Protein AF-A0A8K0K2R5-F1 (afdb_monomer_lite)

Radius of gyration: 15.18 Å; chains: 1; bounding box: 47×26×38 Å

Structure (mmCIF, N/CA/C/O backbone):
data_AF-A0A8K0K2R5-F1
#
_entry.id   AF-A0A8K0K2R5-F1
#
loop_
_atom_site.group_PDB
_atom_site.id
_atom_site.type_symbol
_atom_site.label_atom_id
_atom_site.label_alt_id
_atom_site.label_comp_id
_atom_site.label_asym_id
_atom_site.label_entity_id
_atom_site.label_seq_id
_atom_site.pdbx_PDB_ins_code
_atom_site.Cartn_x
_atom_site.Cartn_y
_atom_site.Cartn_z
_atom_site.occupancy
_atom_site.B_iso_or_equiv
_atom_site.auth_seq_id
_atom_site.auth_comp_id
_atom_site.auth_asym_id
_atom_site.auth_atom_id
_atom_site.pdbx_PDB_model_num
ATOM 1 N N . MET A 1 1 ? -31.162 -6.782 -0.772 1.00 33.59 1 MET A N 1
ATOM 2 C CA . MET A 1 1 ? -30.769 -5.410 -1.160 1.00 33.59 1 MET A CA 1
ATOM 3 C C . MET A 1 1 ? -29.29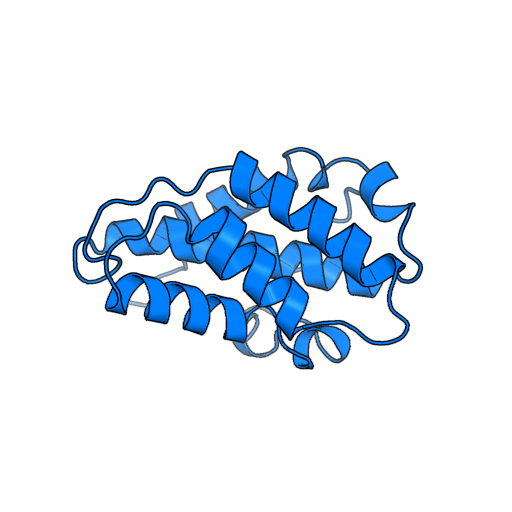3 -5.454 -1.525 1.00 33.59 1 MET A C 1
ATOM 5 O O . MET A 1 1 ? -28.472 -5.624 -0.635 1.00 33.59 1 MET A O 1
ATOM 9 N N . VAL A 1 2 ? -28.966 -5.447 -2.819 1.00 37.47 2 VAL A N 1
ATOM 10 C CA . VAL A 1 2 ? -27.571 -5.473 -3.289 1.00 37.47 2 VAL A CA 1
ATOM 11 C C . VAL A 1 2 ? -26.945 -4.137 -2.896 1.00 37.47 2 VAL A C 1
ATOM 13 O O . VAL A 1 2 ? -27.374 -3.092 -3.384 1.00 37.47 2 VAL A O 1
ATOM 16 N N . LYS A 1 3 ? -26.005 -4.145 -1.946 1.00 38.09 3 LYS A N 1
ATOM 17 C CA . LYS A 1 3 ? -25.243 -2.944 -1.595 1.00 38.09 3 LYS A CA 1
ATOM 18 C C . LYS A 1 3 ? -24.351 -2.631 -2.791 1.00 38.09 3 LYS A C 1
ATOM 20 O O . LYS A 1 3 ? -23.392 -3.350 -3.041 1.00 38.09 3 LYS A O 1
ATOM 25 N N . GLN A 1 4 ? -24.694 -1.586 -3.541 1.00 38.41 4 GLN A N 1
ATOM 26 C CA . GLN A 1 4 ? -23.756 -0.985 -4.483 1.00 38.41 4 GLN A CA 1
ATOM 27 C C . GLN A 1 4 ? -22.446 -0.670 -3.737 1.00 38.41 4 GLN A C 1
ATOM 29 O O . GLN A 1 4 ? -22.517 -0.334 -2.545 1.00 38.41 4 GLN A O 1
ATOM 34 N N . PRO A 1 5 ? -21.267 -0.776 -4.383 1.00 44.91 5 PRO A N 1
ATOM 35 C CA . PRO A 1 5 ? -20.028 -0.324 -3.762 1.00 44.91 5 PRO A CA 1
ATOM 36 C C . PRO A 1 5 ? -20.242 1.107 -3.269 1.00 44.91 5 PRO A C 1
ATOM 38 O O . PRO A 1 5 ? -20.890 1.912 -3.947 1.00 44.91 5 PRO A O 1
ATOM 41 N N . SER A 1 6 ? -19.789 1.403 -2.050 1.00 55.53 6 SER A N 1
ATOM 42 C CA . SER A 1 6 ? -20.070 2.697 -1.440 1.00 55.53 6 SER A CA 1
ATOM 43 C C . SER A 1 6 ? -19.593 3.812 -2.378 1.00 55.53 6 SER A C 1
ATOM 45 O O . SER A 1 6 ? -18.519 3.734 -2.980 1.00 55.53 6 SER A O 1
ATOM 47 N N . SER A 1 7 ? -20.366 4.892 -2.485 1.00 66.31 7 SER A N 1
ATOM 48 C CA . SER A 1 7 ? -19.988 6.092 -3.250 1.00 66.31 7 SER A CA 1
ATOM 49 C C . SER A 1 7 ? -18.608 6.652 -2.867 1.00 66.31 7 SER A C 1
ATOM 51 O O . SER A 1 7 ? -18.022 7.440 -3.604 1.00 66.31 7 SER A O 1
ATOM 53 N N . THR A 1 8 ? -18.081 6.250 -1.708 1.00 79.62 8 THR A N 1
ATOM 54 C CA . THR A 1 8 ? -16.820 6.729 -1.151 1.00 79.62 8 THR A CA 1
ATOM 55 C C . THR A 1 8 ? -15.604 5.987 -1.677 1.00 79.62 8 THR A C 1
ATOM 57 O O . THR A 1 8 ? -14.619 6.650 -1.965 1.00 79.62 8 THR A O 1
ATOM 60 N N . LEU A 1 9 ? -15.665 4.666 -1.870 1.00 82.88 9 LEU A N 1
ATOM 61 C CA . LEU A 1 9 ? -14.525 3.900 -2.391 1.00 82.88 9 LEU A CA 1
ATOM 62 C C . LEU A 1 9 ? -14.129 4.402 -3.785 1.00 82.88 9 LEU A C 1
ATOM 64 O O . LEU A 1 9 ? -12.977 4.742 -4.039 1.00 82.88 9 LEU A O 1
ATOM 68 N N . LYS A 1 10 ? -15.135 4.565 -4.654 1.00 80.75 10 LYS A N 1
ATOM 69 C CA . LYS A 1 10 ? -14.968 5.172 -5.978 1.00 80.75 10 LYS A CA 1
ATOM 70 C C . LYS A 1 10 ? -14.433 6.603 -5.885 1.00 80.75 10 LYS A C 1
ATOM 72 O O . LYS A 1 10 ? -13.596 6.988 -6.691 1.00 80.75 10 LYS A O 1
ATOM 77 N N . ARG A 1 11 ? -14.911 7.393 -4.919 1.00 84.62 11 ARG A N 1
ATOM 78 C CA . ARG A 1 11 ? -14.438 8.767 -4.708 1.00 84.62 11 ARG A CA 1
ATOM 79 C C . ARG A 1 11 ? -12.962 8.801 -4.310 1.00 84.62 11 ARG A C 1
ATOM 81 O O . ARG A 1 11 ? -12.243 9.598 -4.891 1.00 84.62 11 ARG A O 1
ATOM 88 N N . ILE A 1 12 ? -12.526 7.957 -3.373 1.00 86.50 12 ILE A N 1
ATOM 89 C CA . ILE A 1 12 ? -11.124 7.894 -2.930 1.00 86.50 12 ILE A CA 1
ATOM 90 C C . ILE A 1 12 ? -10.232 7.486 -4.099 1.00 86.50 12 ILE A C 1
ATOM 92 O O . ILE A 1 12 ? -9.294 8.202 -4.410 1.00 86.50 12 ILE A O 1
ATOM 96 N N . LEU A 1 13 ? -10.598 6.424 -4.824 1.00 87.38 13 LEU A N 1
ATOM 97 C CA . LEU A 1 13 ? -9.876 6.004 -6.027 1.00 87.38 13 LEU A CA 1
ATOM 98 C C . LEU A 1 13 ? -9.719 7.149 -7.033 1.00 87.38 13 LEU A C 1
ATOM 100 O O . LEU A 1 13 ? -8.614 7.437 -7.480 1.00 87.38 13 LEU A O 1
ATOM 104 N N . LEU A 1 14 ? -10.816 7.834 -7.372 1.00 85.00 14 LEU A N 1
ATOM 105 C CA . LEU A 1 14 ? -10.770 8.972 -8.292 1.00 85.00 14 LEU A CA 1
ATOM 106 C C . LEU A 1 14 ? -9.911 10.121 -7.753 1.00 85.00 14 LEU A C 1
ATOM 108 O O . LEU A 1 14 ? -9.261 10.798 -8.542 1.00 85.00 14 LEU A O 1
ATOM 112 N N . GLN A 1 15 ? -9.909 10.363 -6.442 1.00 87.50 15 GLN A N 1
ATOM 113 C CA . GLN A 1 15 ? -9.044 11.372 -5.830 1.00 87.50 15 GLN A CA 1
ATOM 114 C C . GLN A 1 15 ? -7.571 10.989 -5.976 1.00 87.50 15 GLN A C 1
ATOM 116 O O . GLN A 1 15 ? -6.803 11.813 -6.468 1.00 87.50 15 GLN A O 1
ATOM 121 N N . SER A 1 16 ? -7.210 9.741 -5.669 1.00 88.38 16 SER A N 1
ATOM 122 C CA . SER A 1 16 ? -5.846 9.238 -5.834 1.00 88.38 16 SER A CA 1
ATOM 123 C C . SER A 1 16 ? -5.38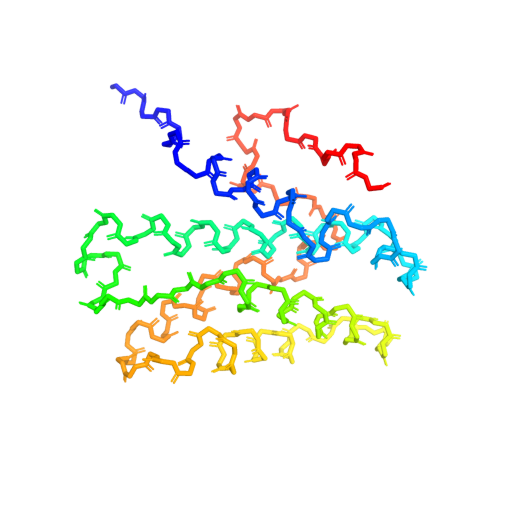1 9.363 -7.290 1.00 88.38 16 SER A C 1
ATOM 125 O O . SER A 1 16 ? -4.337 9.958 -7.536 1.00 88.38 16 SER A O 1
ATOM 127 N N . PHE A 1 17 ? -6.186 8.945 -8.277 1.00 84.31 17 PHE A N 1
ATOM 128 C CA . PHE A 1 17 ? -5.818 9.058 -9.702 1.00 84.31 17 PHE A CA 1
ATOM 129 C C . PHE A 1 17 ? -5.634 10.496 -10.204 1.00 84.31 17 PHE A C 1
ATOM 131 O O . PHE A 1 17 ? -4.890 10.712 -11.155 1.00 84.31 17 PHE A O 1
ATOM 138 N N . ASN A 1 18 ? -6.293 11.475 -9.582 1.00 84.81 18 ASN A N 1
ATOM 139 C CA . ASN A 1 18 ? -6.138 12.891 -9.929 1.00 84.81 18 ASN A CA 1
ATOM 140 C C . ASN A 1 18 ? -5.064 13.603 -9.087 1.00 84.81 18 ASN A C 1
ATOM 142 O O . ASN A 1 18 ? -4.888 14.814 -9.220 1.00 84.81 18 ASN A O 1
ATOM 146 N N . SER A 1 19 ? -4.362 12.880 -8.213 1.00 86.06 19 SER A N 1
ATOM 147 C CA . SER A 1 19 ? -3.255 13.404 -7.413 1.00 86.06 19 SER A CA 1
ATOM 148 C C . SER A 1 19 ? -1.905 13.066 -8.061 1.00 86.06 19 SER A C 1
ATOM 150 O O . SER A 1 19 ? -1.758 12.041 -8.730 1.00 86.06 19 SER A O 1
ATOM 152 N N . GLY A 1 20 ? -0.901 13.933 -7.905 1.00 79.69 20 GLY A N 1
ATOM 153 C CA . GLY A 1 20 ? 0.476 13.582 -8.284 1.00 79.69 20 GLY A CA 1
ATOM 154 C C . GLY A 1 20 ? 1.012 12.493 -7.344 1.00 79.69 20 GLY A C 1
ATOM 155 O O . GLY A 1 20 ? 0.594 12.478 -6.200 1.00 79.69 20 GLY A O 1
ATOM 156 N N . PRO A 1 21 ? 1.908 11.578 -7.753 1.00 83.94 21 PRO A N 1
ATOM 157 C CA . PRO A 1 21 ? 2.546 11.477 -9.064 1.00 83.94 21 PRO A CA 1
ATOM 158 C C . PRO A 1 21 ? 1.679 10.766 -10.120 1.00 83.94 21 PRO A C 1
ATOM 160 O O . PRO A 1 21 ? 2.049 10.726 -11.286 1.00 83.94 21 PRO A O 1
ATOM 163 N N . ILE A 1 22 ? 0.525 10.210 -9.737 1.00 85.25 22 ILE A N 1
ATOM 164 C CA . ILE A 1 22 ? -0.305 9.339 -10.589 1.00 85.25 22 ILE A CA 1
ATOM 165 C C . ILE A 1 22 ? -0.869 10.093 -11.798 1.00 85.25 22 ILE A C 1
ATOM 167 O O . ILE A 1 22 ? -0.972 9.516 -12.878 1.00 85.25 22 ILE A O 1
ATOM 171 N N . ALA A 1 23 ? -1.212 11.370 -11.618 1.00 84.44 23 ALA A N 1
ATOM 172 C CA . ALA A 1 23 ? -1.716 12.243 -12.677 1.00 84.44 23 ALA A CA 1
ATOM 173 C C . ALA A 1 23 ? -0.622 12.750 -13.642 1.00 84.44 23 ALA A C 1
ATOM 175 O O . ALA A 1 23 ? -0.937 13.388 -14.644 1.00 84.44 23 ALA A O 1
ATOM 176 N N . GLU A 1 24 ? 0.659 12.518 -13.344 1.00 86.06 24 GLU A N 1
ATOM 177 C CA . GLU A 1 24 ? 1.776 13.035 -14.134 1.00 86.06 24 GLU A CA 1
ATOM 178 C C . GLU A 1 24 ? 2.259 11.984 -15.140 1.00 86.06 24 GLU A C 1
ATOM 180 O O . GLU A 1 24 ? 2.791 10.941 -14.762 1.00 86.06 24 GLU A O 1
ATOM 185 N N . THR A 1 25 ? 2.170 12.272 -16.444 1.00 82.06 25 THR A N 1
ATOM 186 C CA . THR A 1 25 ? 2.654 11.361 -17.502 1.00 82.06 25 THR A CA 1
ATOM 187 C C . THR A 1 25 ? 4.121 10.967 -17.315 1.00 82.06 25 THR A C 1
ATOM 189 O O . THR A 1 25 ? 4.523 9.849 -17.645 1.00 82.06 25 THR A O 1
ATOM 192 N N . SER A 1 26 ? 4.931 11.891 -16.784 1.00 85.81 26 SER A N 1
ATOM 193 C CA . SER A 1 26 ? 6.357 11.695 -16.511 1.00 85.81 26 SER A CA 1
ATOM 194 C C . SER A 1 26 ? 6.626 10.571 -15.519 1.00 85.81 26 SER A C 1
ATOM 196 O O . SER A 1 26 ? 7.659 9.919 -15.640 1.00 85.81 26 SER A O 1
ATOM 198 N N . PHE A 1 27 ? 5.699 10.300 -14.597 1.00 85.56 27 PHE A N 1
ATOM 199 C CA . PHE A 1 27 ? 5.828 9.198 -13.646 1.00 85.56 27 PHE A CA 1
ATOM 200 C C . PHE A 1 27 ? 5.858 7.834 -14.347 1.00 85.56 27 PHE A C 1
ATOM 202 O O . PHE A 1 27 ? 6.612 6.955 -13.960 1.00 85.56 27 PHE A O 1
ATOM 209 N N . TYR A 1 28 ? 5.105 7.667 -15.437 1.00 85.06 28 TYR A N 1
ATOM 210 C CA . TYR A 1 28 ? 5.089 6.416 -16.205 1.00 85.06 28 TYR A CA 1
ATOM 211 C C . TYR A 1 28 ? 6.179 6.350 -17.279 1.00 85.06 28 TYR A C 1
ATOM 213 O O . TYR A 1 28 ? 6.299 5.347 -17.983 1.00 85.06 28 TYR A O 1
ATOM 221 N N . A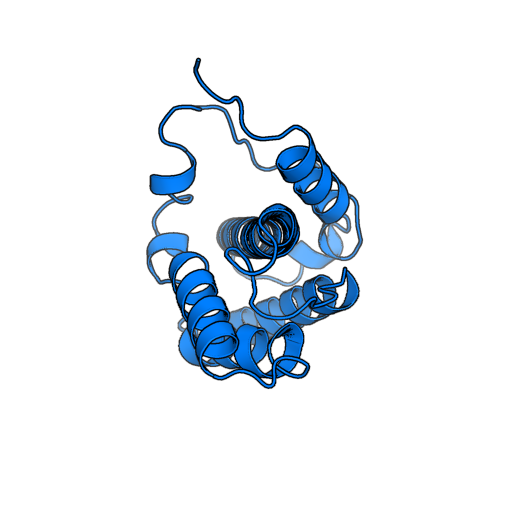LA A 1 29 ? 6.935 7.430 -17.484 1.00 81.88 29 ALA A N 1
ATOM 222 C CA . ALA A 1 29 ? 7.952 7.490 -18.527 1.00 81.88 29 ALA A CA 1
ATOM 223 C C . ALA A 1 29 ? 9.252 6.773 -18.129 1.00 81.88 29 ALA A C 1
ATOM 225 O O . ALA A 1 29 ? 9.974 6.326 -19.019 1.00 81.88 29 ALA A O 1
ATOM 226 N N . SER A 1 30 ? 9.537 6.664 -16.826 1.00 71.81 30 SER A N 1
ATOM 227 C CA . SER A 1 30 ? 10.737 6.030 -16.262 1.00 71.81 30 SER A CA 1
ATOM 228 C C . SER A 1 30 ? 10.732 4.506 -16.367 1.00 71.81 30 SER A C 1
ATOM 230 O O . SER A 1 30 ? 11.804 3.903 -16.410 1.00 71.81 30 SER A O 1
ATOM 232 N N . ASN A 1 31 ? 9.552 3.884 -16.415 1.00 75.88 31 ASN A N 1
ATOM 233 C CA . ASN A 1 31 ? 9.429 2.439 -16.277 1.00 75.88 31 ASN A CA 1
ATOM 234 C C . ASN A 1 31 ? 9.565 1.687 -17.607 1.00 75.88 31 ASN A C 1
ATOM 236 O O . ASN A 1 31 ? 9.032 2.097 -18.644 1.00 75.88 31 ASN A O 1
ATOM 240 N N . ARG A 1 32 ? 10.271 0.552 -17.553 1.00 72.56 32 ARG A N 1
ATOM 241 C CA . ARG A 1 32 ? 10.518 -0.334 -18.702 1.00 72.56 32 ARG A CA 1
ATOM 242 C C . ARG A 1 32 ? 9.229 -0.931 -19.263 1.00 72.56 32 ARG A C 1
ATOM 244 O O . ARG A 1 32 ? 9.129 -1.090 -20.478 1.00 72.56 32 ARG A O 1
ATOM 251 N N . ASP A 1 33 ? 8.258 -1.220 -18.399 1.00 83.25 33 ASP A N 1
ATOM 252 C CA . ASP A 1 33 ? 6.949 -1.744 -18.776 1.00 83.25 33 ASP A CA 1
ATOM 253 C C . ASP A 1 33 ? 5.832 -0.887 -18.163 1.00 83.25 33 ASP A C 1
ATOM 255 O O . ASP A 1 33 ? 5.448 -1.003 -16.996 1.00 83.25 33 ASP A O 1
ATOM 259 N N . LYS A 1 34 ? 5.290 0.003 -18.998 1.00 82.56 34 LYS A N 1
ATOM 260 C CA . LYS A 1 34 ? 4.246 0.953 -18.602 1.00 82.56 34 LYS A CA 1
ATOM 261 C C . LYS A 1 34 ? 2.938 0.267 -18.235 1.00 82.56 34 LYS A C 1
ATOM 263 O O . LYS A 1 34 ? 2.189 0.799 -17.417 1.00 82.56 34 LYS A O 1
ATOM 268 N N . ASP A 1 35 ? 2.635 -0.870 -18.851 1.00 82.38 35 ASP A N 1
ATOM 269 C CA . ASP A 1 35 ? 1.379 -1.566 -18.603 1.00 82.38 35 ASP A CA 1
ATOM 270 C C . ASP A 1 35 ? 1.451 -2.326 -17.287 1.00 82.38 35 ASP A C 1
ATOM 272 O O . ASP A 1 35 ? 0.506 -2.250 -16.502 1.00 82.38 35 ASP A O 1
ATOM 276 N N . ILE A 1 36 ? 2.592 -2.950 -16.987 1.00 84.75 36 ILE A N 1
ATOM 277 C CA . ILE A 1 36 ? 2.860 -3.526 -15.668 1.00 84.75 36 ILE A CA 1
ATOM 278 C C . ILE A 1 36 ? 2.813 -2.434 -14.592 1.00 84.75 36 ILE A C 1
ATOM 280 O O . ILE A 1 36 ? 2.062 -2.580 -13.624 1.00 84.75 36 ILE A O 1
ATOM 284 N N . LEU A 1 37 ? 3.510 -1.304 -14.775 1.00 88.94 37 LEU A N 1
ATOM 285 C CA . LEU A 1 37 ? 3.479 -0.205 -13.800 1.00 88.94 37 LEU A CA 1
ATOM 286 C C . LEU A 1 37 ? 2.049 0.288 -13.538 1.00 88.94 37 LEU A C 1
ATOM 288 O O . LEU A 1 37 ? 1.664 0.467 -12.385 1.00 88.94 37 LEU A O 1
ATOM 292 N N . ARG A 1 38 ? 1.219 0.457 -14.575 1.00 88.12 38 ARG A N 1
ATOM 293 C CA . ARG A 1 38 ? -0.190 0.858 -14.404 1.00 88.12 38 ARG A CA 1
ATOM 294 C C . ARG A 1 38 ? -0.990 -0.126 -13.552 1.00 88.12 38 ARG A C 1
ATOM 296 O O . ARG A 1 38 ? -1.842 0.314 -12.779 1.00 88.12 38 ARG A O 1
ATOM 303 N N . ARG A 1 39 ? -0.723 -1.433 -13.658 1.00 89.38 39 ARG A N 1
ATOM 304 C CA . ARG A 1 39 ? -1.360 -2.445 -12.796 1.00 89.38 39 ARG A CA 1
ATOM 305 C C . ARG A 1 39 ? -0.953 -2.252 -11.342 1.00 89.38 39 ARG A C 1
ATOM 307 O O . ARG A 1 39 ? -1.830 -2.199 -10.484 1.00 89.38 39 ARG A O 1
ATOM 314 N N . TYR A 1 40 ? 0.341 -2.071 -11.080 1.00 92.75 40 TYR A N 1
ATOM 315 C CA . TYR A 1 40 ? 0.860 -1.783 -9.740 1.00 92.75 40 TYR A CA 1
ATOM 316 C C . TYR A 1 40 ? 0.270 -0.502 -9.145 1.00 92.75 40 TYR A C 1
ATOM 318 O O . TYR A 1 40 ? -0.212 -0.514 -8.013 1.00 92.75 40 TYR A O 1
ATOM 326 N N . VAL A 1 41 ? 0.231 0.581 -9.925 1.00 92.81 41 VAL A N 1
ATOM 327 C CA . VAL A 1 41 ? -0.372 1.858 -9.521 1.00 92.81 41 VAL A CA 1
ATOM 328 C C . VAL A 1 41 ? -1.840 1.674 -9.153 1.00 92.81 41 VAL A C 1
ATOM 330 O O . VAL A 1 41 ? -2.260 2.111 -8.081 1.00 92.81 41 VAL A O 1
ATOM 333 N N . PHE A 1 42 ? -2.619 0.998 -10.004 1.00 91.56 42 PHE A N 1
ATOM 334 C CA . PHE A 1 42 ? -4.025 0.724 -9.717 1.00 91.56 42 PHE A CA 1
ATOM 335 C C . PHE A 1 42 ? -4.191 -0.109 -8.446 1.00 91.56 42 PHE A C 1
ATOM 337 O O . PHE A 1 42 ? -5.000 0.248 -7.590 1.00 91.56 42 PHE A O 1
ATOM 344 N N . SER A 1 43 ? -3.417 -1.188 -8.309 1.00 93.19 43 SER A N 1
ATOM 345 C CA . SER A 1 43 ? -3.501 -2.079 -7.154 1.00 93.19 43 SER A CA 1
ATOM 346 C C . SER A 1 43 ? -3.209 -1.340 -5.848 1.00 93.19 43 SER A C 1
ATOM 348 O O . SER A 1 43 ? -3.991 -1.423 -4.901 1.00 93.19 43 SER A O 1
ATOM 350 N N . LEU A 1 44 ? -2.159 -0.515 -5.820 1.00 95.19 44 LEU A N 1
ATOM 351 C CA . LEU A 1 44 ? -1.796 0.249 -4.631 1.00 95.19 44 LEU A CA 1
ATOM 352 C C . LEU A 1 44 ? -2.801 1.368 -4.309 1.00 95.19 44 LEU A C 1
ATOM 354 O O . LEU A 1 44 ? -3.161 1.552 -3.145 1.00 95.19 44 LEU A O 1
ATOM 358 N N . CYS A 1 45 ? -3.323 2.071 -5.321 1.00 94.06 45 CYS A N 1
ATOM 359 C CA . CYS A 1 45 ? -4.417 3.032 -5.122 1.00 94.06 45 CYS A CA 1
ATOM 360 C C . CYS A 1 45 ? -5.659 2.343 -4.552 1.00 94.06 45 CYS A C 1
ATOM 362 O O . CYS A 1 45 ? -6.373 2.907 -3.717 1.00 94.06 45 CYS A O 1
ATOM 364 N N . PHE A 1 46 ? -5.932 1.115 -4.992 1.00 93.19 46 PHE A N 1
ATOM 365 C CA . PHE A 1 46 ? -7.102 0.397 -4.530 1.00 93.19 46 PHE A CA 1
ATOM 366 C C . PHE A 1 46 ? -6.939 -0.158 -3.119 1.00 93.19 46 PHE A C 1
ATOM 368 O O . PHE A 1 46 ? -7.848 0.007 -2.304 1.00 93.19 46 PHE A O 1
ATOM 375 N N . PHE A 1 47 ? -5.763 -0.690 -2.790 1.00 95.81 47 PHE A N 1
ATOM 376 C CA . PHE A 1 47 ? -5.373 -0.983 -1.415 1.00 95.81 47 PHE A CA 1
ATOM 377 C C . PHE A 1 47 ? -5.585 0.238 -0.508 1.00 95.81 47 PHE A C 1
ATOM 379 O O . PHE A 1 47 ? -6.285 0.135 0.501 1.00 95.81 47 PHE A O 1
ATOM 386 N N . HIS A 1 48 ? -5.072 1.408 -0.909 1.00 96.00 48 HIS A N 1
ATOM 387 C CA . HIS A 1 48 ? -5.223 2.661 -0.166 1.00 96.00 48 HIS A CA 1
ATOM 388 C C . HIS A 1 48 ? -6.699 3.020 0.079 1.00 96.00 48 HIS A C 1
ATOM 390 O O . HIS A 1 48 ? -7.114 3.317 1.204 1.00 96.00 48 HIS A O 1
ATOM 396 N N . ALA A 1 49 ? -7.532 2.918 -0.959 1.00 94.19 49 ALA A N 1
ATOM 397 C CA . ALA A 1 49 ? -8.962 3.163 -0.835 1.00 94.19 49 ALA A CA 1
ATOM 398 C C . ALA A 1 49 ? -9.650 2.157 0.106 1.00 94.19 49 ALA A C 1
ATOM 400 O O . ALA A 1 49 ? -10.506 2.553 0.900 1.00 94.19 49 ALA A O 1
ATOM 401 N N . VAL A 1 50 ? -9.265 0.877 0.060 1.00 94.44 50 VAL A N 1
ATOM 402 C CA . VAL A 1 50 ? -9.809 -0.175 0.932 1.00 94.44 50 VAL A CA 1
ATOM 403 C C . VAL A 1 50 ? -9.459 0.078 2.394 1.00 94.44 50 VAL A C 1
ATOM 405 O O . VAL A 1 50 ? -10.363 0.066 3.232 1.00 94.44 50 VAL A O 1
ATOM 408 N N . ILE A 1 51 ? -8.196 0.352 2.728 1.00 95.50 51 ILE A N 1
ATOM 409 C CA . ILE A 1 51 ? -7.788 0.572 4.127 1.00 95.50 51 ILE A CA 1
ATOM 410 C C . ILE A 1 51 ? -8.446 1.822 4.730 1.00 95.50 51 ILE A C 1
ATOM 412 O O . ILE A 1 51 ? -8.829 1.805 5.904 1.00 95.50 51 ILE A O 1
ATOM 416 N N . ILE A 1 52 ? -8.678 2.867 3.924 1.00 94.44 52 ILE A N 1
ATOM 417 C CA . ILE A 1 52 ? -9.447 4.048 4.339 1.00 94.44 52 ILE A CA 1
ATOM 418 C C . ILE A 1 52 ? -10.918 3.687 4.550 1.00 94.44 52 ILE A C 1
ATOM 420 O O . ILE A 1 52 ? -11.495 4.026 5.584 1.00 94.44 52 ILE A O 1
ATOM 424 N N . GLU A 1 53 ? -11.539 2.997 3.593 1.00 92.81 53 GLU A N 1
ATOM 425 C CA . GLU A 1 53 ? -12.958 2.637 3.653 1.00 92.81 53 GLU A CA 1
ATOM 426 C C . GLU A 1 53 ? -13.262 1.722 4.851 1.00 92.81 53 GLU A C 1
ATOM 428 O O . GLU A 1 53 ? -14.310 1.862 5.488 1.00 92.81 53 GLU A O 1
ATOM 433 N N . ARG A 1 54 ? -12.315 0.850 5.226 1.00 93.50 54 ARG A N 1
ATOM 434 C CA . ARG A 1 54 ? -12.409 -0.017 6.411 1.00 93.50 54 ARG A CA 1
ATOM 435 C C . ARG A 1 54 ? -12.630 0.754 7.715 1.00 93.50 54 ARG A C 1
ATOM 437 O O . ARG A 1 54 ? -13.316 0.247 8.598 1.00 93.50 54 ARG A O 1
ATOM 444 N N . ARG A 1 55 ? -12.165 2.004 7.830 1.00 91.25 55 ARG A N 1
ATOM 445 C CA . ARG A 1 55 ? -12.373 2.846 9.032 1.00 91.25 55 ARG A CA 1
ATOM 446 C C . ARG A 1 55 ? -13.850 3.085 9.349 1.00 91.25 55 ARG A C 1
ATOM 448 O O . ARG A 1 55 ? -14.203 3.334 10.498 1.00 91.25 55 ARG A O 1
ATOM 455 N N . LYS A 1 56 ? -14.742 2.962 8.361 1.00 90.56 56 LYS A N 1
ATOM 456 C CA . LYS A 1 56 ? -16.195 3.111 8.554 1.00 90.56 56 LYS A CA 1
ATOM 457 C C . LYS A 1 56 ? -16.821 2.028 9.426 1.00 90.56 56 LYS A C 1
ATOM 459 O O . LYS A 1 56 ? -17.934 2.219 9.907 1.00 90.56 56 LYS A O 1
ATOM 464 N N . PHE A 1 57 ? -16.131 0.907 9.614 1.00 91.69 57 PHE A N 1
ATOM 465 C CA . PHE A 1 57 ? -16.611 -0.210 10.424 1.00 91.69 57 PHE A CA 1
ATOM 466 C C . PHE A 1 57 ? -16.123 -0.135 11.881 1.00 91.69 57 PHE A C 1
ATOM 468 O O . PHE A 1 57 ? -16.323 -1.085 12.637 1.00 91.69 57 PHE A O 1
ATOM 475 N N . GLY A 1 58 ? -15.512 0.987 12.289 1.00 91.56 58 GLY A N 1
ATOM 476 C CA . GLY A 1 58 ? -15.015 1.186 13.652 1.00 91.56 58 GLY A CA 1
ATOM 477 C C . GLY A 1 58 ? -14.029 0.081 14.063 1.00 91.56 58 GLY A C 1
ATOM 478 O O . GLY A 1 58 ? -13.277 -0.374 13.198 1.00 91.56 58 GLY A O 1
ATOM 479 N N . PRO A 1 59 ? -14.097 -0.416 15.316 1.00 93.19 59 PRO A N 1
ATOM 480 C CA . PRO A 1 59 ? -13.226 -1.478 15.838 1.00 93.19 59 PRO A CA 1
ATOM 481 C C . PRO A 1 59 ? -13.214 -2.794 15.044 1.00 93.19 59 PRO A C 1
ATOM 483 O O . PRO A 1 59 ? -12.306 -3.599 15.208 1.00 93.19 59 PRO A O 1
ATOM 486 N N . ILE A 1 60 ? -14.223 -3.046 14.198 1.00 92.62 60 ILE A N 1
ATOM 487 C CA . ILE A 1 60 ? -14.266 -4.230 13.317 1.00 92.62 60 ILE A CA 1
ATOM 488 C C . ILE A 1 60 ? -13.381 -4.022 12.077 1.00 92.62 60 ILE A C 1
ATOM 490 O O . ILE A 1 60 ? -12.870 -4.977 11.494 1.00 92.62 60 ILE A O 1
ATOM 494 N N . GLY A 1 61 ? -13.235 -2.772 11.638 1.00 93.75 61 GLY A N 1
ATOM 495 C CA . GLY A 1 61 ? -12.386 -2.407 10.511 1.00 93.75 61 GLY A CA 1
ATOM 496 C C . GL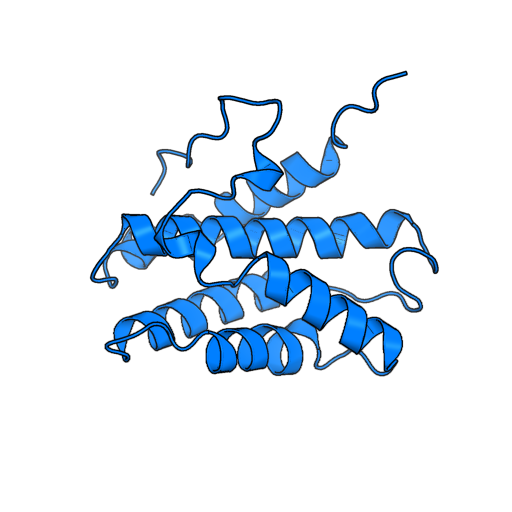Y A 1 61 ? -10.919 -2.302 10.905 1.00 93.75 61 GLY A C 1
ATOM 497 O O . GLY A 1 61 ? -10.084 -2.908 10.231 1.00 93.75 61 GLY A O 1
ATOM 498 N N . TRP A 1 62 ? -10.673 -1.544 11.976 1.00 96.06 62 TRP A N 1
ATOM 499 C CA . TRP A 1 62 ? -9.387 -1.282 12.626 1.00 96.06 62 TRP A CA 1
ATOM 500 C C . TRP A 1 62 ? -9.647 -1.104 14.115 1.00 96.06 62 TRP A C 1
ATOM 502 O O . TRP A 1 62 ? -10.601 -0.405 14.466 1.00 96.06 62 TRP A O 1
ATOM 512 N N . LYS A 1 63 ? -8.828 -1.699 14.983 1.00 94.75 63 LYS A N 1
ATOM 513 C CA . LYS A 1 63 ? -9.001 -1.550 16.432 1.00 94.75 63 LYS A CA 1
ATOM 514 C C . LYS A 1 63 ? -8.852 -0.089 16.857 1.00 94.75 63 LYS A C 1
ATOM 516 O O . LYS A 1 63 ? -9.683 0.400 17.621 1.00 94.75 63 LYS A O 1
ATOM 521 N N . GLU A 1 64 ? -7.843 0.596 16.321 1.00 92.31 64 GLU A N 1
ATOM 522 C CA . GLU A 1 64 ? -7.598 2.027 16.535 1.00 92.31 64 GLU A CA 1
ATOM 523 C C . GLU A 1 64 ? -7.866 2.861 15.271 1.00 92.31 64 GLU A C 1
ATOM 525 O O . GLU A 1 64 ? -7.995 2.358 14.152 1.00 92.31 64 GLU A O 1
ATOM 530 N N . TYR A 1 65 ? -7.964 4.180 15.437 1.00 90.94 65 TYR A N 1
ATOM 531 C CA . TYR A 1 65 ? -8.182 5.097 14.320 1.00 90.94 65 TYR A CA 1
ATOM 532 C C . TYR A 1 65 ? -6.856 5.543 13.689 1.00 90.94 65 TYR A C 1
ATOM 534 O O . TYR A 1 65 ? -6.213 6.469 14.179 1.00 90.94 65 TYR A O 1
ATOM 542 N N . TYR A 1 66 ? -6.487 4.934 12.560 1.00 93.19 66 TYR A N 1
ATOM 543 C CA . TYR A 1 66 ? -5.299 5.314 11.783 1.00 93.19 66 TYR A CA 1
ATOM 544 C C . TYR A 1 66 ? -5.612 6.337 10.692 1.00 93.19 66 TYR A C 1
ATOM 546 O O . TYR A 1 66 ? -6.671 6.280 10.053 1.00 93.19 66 TYR A O 1
ATOM 554 N N . THR A 1 67 ? -4.684 7.267 10.450 1.00 91.50 67 THR A N 1
ATOM 555 C CA . THR A 1 67 ? -4.836 8.315 9.431 1.00 91.50 67 THR A CA 1
ATOM 556 C C . THR A 1 67 ? -3.940 8.035 8.234 1.00 91.50 67 THR A C 1
ATOM 558 O O . THR A 1 67 ? -2.964 8.727 7.994 1.00 91.50 67 THR A O 1
ATOM 561 N N . PHE A 1 68 ? -4.330 7.041 7.439 1.00 94.06 68 PHE A N 1
ATOM 562 C CA . PHE A 1 68 ? -3.709 6.784 6.140 1.00 94.06 68 PHE A CA 1
ATOM 563 C C . PHE A 1 68 ? -3.900 7.986 5.208 1.00 94.06 68 PHE A C 1
ATOM 565 O O . PHE A 1 68 ? -5.036 8.407 4.960 1.00 94.06 68 PHE A O 1
ATOM 572 N N . SER A 1 69 ? -2.795 8.530 4.710 1.00 93.56 69 SER A N 1
ATOM 573 C CA . SER A 1 69 ? -2.734 9.785 3.967 1.00 93.56 69 SER A CA 1
ATOM 574 C C . SER A 1 69 ? -2.316 9.587 2.507 1.00 93.56 69 SER A C 1
ATOM 576 O O . SER A 1 69 ? -1.760 8.557 2.122 1.00 93.56 69 SER A O 1
ATOM 578 N N . GLU A 1 70 ? -2.553 10.610 1.684 1.00 94.00 70 GLU A N 1
ATOM 579 C CA . GLU A 1 70 ? -2.048 10.651 0.305 1.00 94.00 70 GLU A CA 1
ATOM 580 C C . GLU A 1 70 ? -0.511 10.680 0.264 1.00 94.00 70 GLU A C 1
ATOM 582 O O . GLU A 1 70 ? 0.086 10.148 -0.665 1.00 94.00 70 GLU A O 1
ATOM 587 N N . ALA A 1 71 ? 0.150 11.230 1.291 1.00 93.94 71 ALA A N 1
ATOM 588 C CA . ALA A 1 71 ? 1.609 11.226 1.368 1.00 93.94 71 ALA A CA 1
ATOM 589 C C . ALA A 1 71 ? 2.164 9.794 1.465 1.00 93.94 71 ALA A C 1
ATOM 591 O O . ALA A 1 71 ? 3.139 9.475 0.780 1.00 93.94 71 ALA A O 1
ATOM 592 N N . ASP A 1 72 ? 1.501 8.922 2.233 1.00 96.56 72 ASP A N 1
ATOM 593 C CA . ASP A 1 72 ? 1.867 7.503 2.347 1.00 96.56 72 ASP A CA 1
ATOM 594 C C . ASP A 1 72 ? 1.721 6.794 0.997 1.00 96.56 72 ASP A C 1
ATOM 596 O O . ASP A 1 72 ? 2.585 6.007 0.600 1.00 96.56 72 ASP A O 1
ATOM 600 N N . LEU A 1 73 ? 0.654 7.118 0.253 1.00 96.62 73 LEU A N 1
ATOM 601 C CA . LEU A 1 73 ? 0.410 6.575 -1.083 1.00 96.62 73 LEU A CA 1
ATOM 602 C C . LEU A 1 73 ? 1.487 7.038 -2.070 1.00 96.62 73 LEU A C 1
ATOM 604 O O . LEU A 1 73 ? 2.080 6.221 -2.774 1.00 96.62 73 LEU A O 1
ATOM 608 N N . HIS A 1 74 ? 1.766 8.341 -2.121 1.00 95.75 74 HIS A N 1
ATOM 609 C CA . HIS A 1 74 ? 2.712 8.921 -3.079 1.00 95.75 74 HIS A CA 1
ATOM 610 C C . HIS A 1 74 ? 4.141 8.452 -2.832 1.00 95.75 74 HIS A C 1
ATOM 612 O O . HIS A 1 74 ? 4.860 8.167 -3.792 1.00 95.75 74 HIS A O 1
ATOM 618 N N . LEU A 1 75 ? 4.551 8.353 -1.565 1.00 95.94 75 LEU A N 1
ATOM 619 C CA . LEU A 1 75 ? 5.858 7.813 -1.202 1.00 95.94 75 LEU A CA 1
ATOM 620 C C . LEU A 1 75 ? 5.967 6.339 -1.610 1.00 95.94 75 LEU A C 1
ATOM 622 O O . LEU A 1 75 ? 6.929 5.961 -2.279 1.00 95.94 75 LEU A O 1
ATOM 626 N N . SER A 1 76 ? 4.941 5.545 -1.295 1.00 97.56 76 SER A N 1
ATOM 627 C CA . SER A 1 76 ? 4.878 4.125 -1.654 1.00 97.56 76 SER A CA 1
ATOM 628 C C . SER A 1 76 ? 4.961 3.901 -3.165 1.00 97.56 76 SER A C 1
ATOM 630 O O . SER A 1 76 ? 5.700 3.028 -3.611 1.00 97.56 76 SER A O 1
ATOM 632 N N . LEU A 1 77 ? 4.263 4.712 -3.966 1.00 95.81 77 LEU A N 1
ATOM 633 C CA . LEU A 1 77 ? 4.298 4.626 -5.430 1.00 95.81 77 LEU A CA 1
ATOM 634 C C . LEU A 1 77 ? 5.684 4.916 -6.004 1.00 95.81 77 LEU A C 1
ATOM 636 O O . LEU A 1 77 ? 6.144 4.186 -6.880 1.00 95.81 77 LEU A O 1
ATOM 640 N N . LYS A 1 78 ? 6.352 5.962 -5.506 1.00 94.56 78 LYS A N 1
ATOM 641 C CA . LYS A 1 78 ? 7.699 6.334 -5.960 1.00 94.56 78 LYS A CA 1
ATOM 642 C C . LYS A 1 78 ? 8.710 5.239 -5.653 1.00 94.56 78 LYS A C 1
ATOM 644 O O . LYS A 1 78 ? 9.423 4.798 -6.546 1.00 94.56 78 LYS A O 1
ATOM 649 N N . GLN A 1 79 ? 8.731 4.761 -4.413 1.00 95.81 79 GLN A N 1
ATOM 650 C CA . GLN A 1 79 ? 9.689 3.736 -4.014 1.00 95.81 79 GLN A CA 1
ATOM 651 C C . GLN A 1 79 ? 9.406 2.381 -4.679 1.00 95.81 79 GLN A C 1
ATOM 653 O O . GLN A 1 79 ? 10.331 1.642 -5.003 1.00 95.81 79 GLN A O 1
ATOM 658 N N . MET A 1 80 ? 8.133 2.053 -4.913 1.00 95.75 80 MET A N 1
ATOM 659 C CA . MET 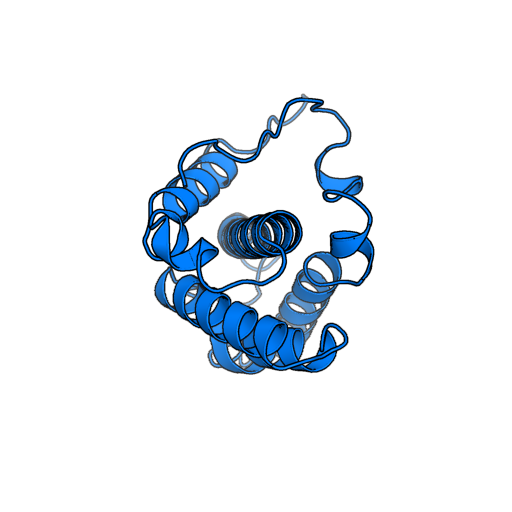A 1 80 ? 7.755 0.873 -5.687 1.00 95.75 80 MET A CA 1
ATOM 660 C C . MET A 1 80 ? 8.260 0.971 -7.133 1.00 95.75 80 MET A C 1
ATOM 662 O O . MET A 1 80 ? 8.845 0.004 -7.613 1.00 95.75 80 MET A O 1
ATOM 666 N N . ASP A 1 81 ? 8.097 2.114 -7.814 1.00 93.56 81 ASP A N 1
ATOM 667 C CA . ASP A 1 81 ? 8.650 2.312 -9.166 1.00 93.56 81 ASP A CA 1
ATOM 668 C C . ASP A 1 81 ? 10.184 2.190 -9.174 1.00 93.56 81 ASP A C 1
ATOM 670 O O . ASP A 1 81 ? 10.753 1.509 -10.026 1.00 93.56 81 ASP A O 1
ATOM 674 N N . GLU A 1 82 ? 10.868 2.765 -8.181 1.00 93.56 82 GLU A N 1
ATOM 675 C CA . GLU A 1 82 ? 12.321 2.617 -8.023 1.00 93.56 82 GLU A CA 1
ATOM 676 C C . GLU A 1 82 ? 12.744 1.148 -7.855 1.00 93.56 82 GLU A C 1
ATOM 678 O O . GLU A 1 82 ? 13.699 0.704 -8.496 1.00 93.56 82 GLU A O 1
ATOM 683 N N . LEU A 1 83 ? 12.039 0.369 -7.028 1.00 94.62 83 LEU A N 1
ATOM 684 C CA . LEU A 1 83 ? 12.330 -1.055 -6.833 1.00 94.62 83 LEU A CA 1
ATOM 685 C C . LEU A 1 83 ? 12.093 -1.873 -8.107 1.00 94.62 83 LEU A C 1
ATOM 687 O O . LEU A 1 83 ? 12.927 -2.713 -8.450 1.00 94.62 83 LEU A O 1
ATOM 691 N N . LEU A 1 84 ? 10.999 -1.607 -8.825 1.00 92.94 84 LEU A N 1
ATOM 692 C CA . LEU A 1 84 ? 10.680 -2.274 -10.090 1.00 92.94 84 LEU A CA 1
ATOM 693 C C . LEU A 1 84 ? 11.730 -1.977 -11.171 1.00 92.94 84 LEU A C 1
ATOM 695 O O . LEU A 1 84 ? 12.088 -2.860 -11.943 1.00 92.94 84 LEU A O 1
ATOM 699 N N . ASN A 1 85 ? 12.271 -0.756 -11.211 1.00 91.38 85 ASN A N 1
ATOM 700 C CA . ASN A 1 85 ? 13.263 -0.362 -12.216 1.00 91.38 85 ASN A CA 1
ATOM 701 C C . ASN A 1 85 ? 14.683 -0.884 -11.936 1.00 91.38 85 ASN A C 1
ATOM 703 O O . ASN A 1 85 ? 15.491 -0.984 -12.867 1.00 91.38 85 ASN A O 1
ATOM 707 N N . ASN A 1 86 ? 14.990 -1.216 -10.679 1.00 91.81 86 ASN A N 1
ATOM 708 C CA . ASN A 1 86 ? 16.319 -1.647 -10.236 1.00 91.81 86 ASN A CA 1
ATOM 709 C C . ASN A 1 86 ? 16.490 -3.172 -10.145 1.00 91.81 86 ASN A C 1
ATOM 711 O O . ASN A 1 86 ? 17.600 -3.641 -9.887 1.00 91.81 86 ASN A O 1
ATOM 715 N N . ALA A 1 87 ? 15.428 -3.950 -10.358 1.00 88.81 87 ALA A N 1
ATOM 716 C CA . ALA A 1 87 ? 15.455 -5.404 -10.256 1.00 88.81 87 ALA A CA 1
ATOM 717 C C . ALA A 1 87 ? 15.124 -6.079 -11.598 1.00 88.81 87 ALA A C 1
ATOM 719 O O . ALA A 1 87 ? 14.350 -5.563 -12.399 1.00 88.81 87 ALA A O 1
ATOM 720 N N . ASN A 1 88 ? 15.723 -7.247 -11.850 1.00 89.50 88 ASN A N 1
ATOM 721 C CA . ASN A 1 88 ? 15.391 -8.064 -13.028 1.00 89.50 88 ASN A CA 1
ATOM 722 C C . ASN A 1 88 ? 14.077 -8.836 -12.838 1.00 89.50 88 ASN A C 1
ATOM 724 O O . ASN A 1 88 ? 13.386 -9.128 -13.807 1.00 89.50 88 ASN A O 1
ATOM 728 N N . GLU A 1 89 ? 13.769 -9.174 -11.588 1.00 91.69 89 GLU A N 1
ATOM 729 C CA . GLU A 1 89 ? 12.543 -9.834 -11.153 1.00 91.69 89 GLU A CA 1
ATOM 730 C C . GLU A 1 89 ? 11.891 -8.964 -10.085 1.00 91.69 89 GLU A C 1
ATOM 732 O O . GLU A 1 89 ? 12.594 -8.319 -9.302 1.00 91.69 89 GLU A O 1
ATOM 737 N N . THR A 1 90 ? 10.561 -8.952 -10.025 1.00 94.00 90 THR A N 1
ATOM 738 C CA . THR A 1 90 ? 9.862 -8.094 -9.071 1.00 94.00 90 THR A CA 1
ATOM 739 C C . THR A 1 90 ? 10.155 -8.493 -7.621 1.00 94.00 90 THR A C 1
ATOM 741 O O . THR A 1 90 ? 9.837 -9.611 -7.201 1.00 94.00 90 THR A O 1
ATOM 744 N N . PRO A 1 91 ? 10.675 -7.568 -6.791 1.00 96.31 91 PRO A N 1
ATOM 745 C CA . PRO A 1 91 ? 11.011 -7.850 -5.403 1.00 96.31 91 PRO A CA 1
ATOM 746 C C . PRO A 1 91 ? 9.779 -7.692 -4.492 1.00 96.31 91 PRO A C 1
ATOM 748 O O . PRO A 1 91 ? 9.716 -6.792 -3.655 1.00 96.31 91 PRO A O 1
ATOM 751 N N . PHE A 1 92 ? 8.782 -8.576 -4.635 1.00 96.75 92 PHE A N 1
ATOM 752 C CA . PHE A 1 92 ? 7.493 -8.493 -3.920 1.00 96.75 92 PHE A CA 1
ATOM 753 C C . PHE A 1 92 ? 7.621 -8.376 -2.398 1.00 96.75 92 PHE A C 1
ATOM 755 O O . PHE A 1 92 ? 6.822 -7.698 -1.758 1.00 96.75 92 PHE A O 1
ATOM 762 N N . GLU A 1 93 ? 8.584 -9.069 -1.794 1.00 97.31 93 GLU A N 1
ATOM 763 C CA . GLU A 1 93 ? 8.820 -8.994 -0.350 1.00 97.31 93 GLU A CA 1
ATOM 764 C C . GLU A 1 93 ? 9.331 -7.610 0.064 1.00 97.31 93 GLU A C 1
ATOM 766 O O . GLU A 1 93 ? 8.792 -7.025 0.999 1.00 97.31 93 GLU A O 1
ATOM 771 N N . ALA A 1 94 ? 10.283 -7.041 -0.682 1.00 97.88 94 ALA A N 1
ATOM 772 C CA . ALA A 1 94 ? 10.808 -5.705 -0.411 1.00 97.88 94 ALA A CA 1
ATOM 773 C C . ALA A 1 94 ? 9.737 -4.621 -0.597 1.00 97.88 94 ALA A C 1
ATOM 775 O O . ALA A 1 94 ? 9.613 -3.735 0.245 1.00 97.88 94 ALA A O 1
ATOM 776 N N . ILE A 1 95 ? 8.925 -4.722 -1.659 1.00 98.06 95 ILE A N 1
ATOM 777 C CA . ILE A 1 95 ? 7.809 -3.796 -1.902 1.00 98.06 95 ILE A CA 1
ATOM 778 C C . ILE A 1 95 ? 6.803 -3.874 -0.747 1.00 98.06 95 ILE A C 1
ATOM 780 O O . ILE A 1 95 ? 6.422 -2.846 -0.189 1.00 98.06 95 ILE A O 1
ATOM 784 N N . ARG A 1 96 ? 6.392 -5.085 -0.347 1.00 98.06 96 ARG A N 1
ATOM 785 C CA . ARG A 1 96 ? 5.426 -5.262 0.748 1.00 98.06 96 ARG A CA 1
ATOM 786 C C . ARG A 1 96 ? 5.971 -4.804 2.091 1.00 98.06 96 ARG A C 1
ATOM 788 O O . ARG A 1 96 ? 5.231 -4.179 2.838 1.00 98.06 96 ARG A O 1
ATOM 795 N N . TYR A 1 97 ? 7.240 -5.070 2.382 1.00 97.44 97 TYR A N 1
ATOM 796 C CA . TYR A 1 97 ? 7.881 -4.594 3.604 1.00 97.44 97 TYR A CA 1
ATOM 797 C C . TYR A 1 97 ? 7.900 -3.065 3.652 1.00 97.44 97 TYR A C 1
ATOM 799 O O . TYR A 1 97 ? 7.469 -2.462 4.630 1.00 97.44 97 TYR A O 1
ATOM 807 N N . LEU A 1 98 ? 8.333 -2.423 2.568 1.00 97.75 98 LEU A N 1
ATOM 808 C CA . LEU A 1 98 ? 8.429 -0.971 2.508 1.00 97.75 98 LEU A CA 1
ATOM 809 C C . LEU A 1 98 ? 7.062 -0.295 2.667 1.00 97.75 98 LEU A C 1
ATOM 811 O O . LEU A 1 98 ? 6.907 0.640 3.448 1.00 97.75 98 LEU A O 1
ATOM 815 N N . ILE A 1 99 ? 6.048 -0.793 1.964 1.00 97.88 99 ILE A N 1
ATOM 816 C CA . ILE A 1 99 ? 4.703 -0.217 2.018 1.00 97.88 99 ILE A CA 1
ATOM 817 C C . ILE A 1 99 ? 4.024 -0.558 3.351 1.00 97.88 99 ILE A C 1
ATOM 819 O O . ILE A 1 99 ? 3.476 0.324 4.009 1.00 97.88 99 ILE A O 1
ATOM 823 N N . GLY A 1 100 ? 4.058 -1.828 3.754 1.00 97.06 100 GLY A N 1
ATOM 824 C CA . GLY A 1 100 ? 3.328 -2.354 4.904 1.00 97.06 100 GLY A CA 1
ATOM 825 C C . GLY A 1 100 ? 3.942 -1.976 6.243 1.00 97.06 100 GLY A C 1
ATOM 826 O O . GLY A 1 100 ? 3.211 -1.543 7.121 1.00 97.06 100 GLY A O 1
ATOM 827 N N . GLU A 1 101 ? 5.262 -2.083 6.395 1.00 95.25 101 GLU A N 1
ATOM 828 C CA . GLU A 1 101 ? 5.943 -1.802 7.665 1.00 95.25 101 GLU A CA 1
ATOM 829 C C . GLU A 1 101 ? 6.417 -0.350 7.745 1.00 95.25 101 GLU A C 1
ATOM 831 O O . GLU A 1 101 ? 6.213 0.307 8.764 1.00 95.25 101 GLU A O 1
ATOM 836 N N . CYS A 1 102 ? 7.038 0.177 6.681 1.00 95.69 102 CYS A N 1
ATOM 837 C CA . CYS A 1 102 ? 7.651 1.508 6.744 1.00 95.69 102 CYS A CA 1
ATOM 838 C C . CYS A 1 102 ? 6.650 2.641 6.495 1.00 95.69 102 CYS A C 1
ATOM 840 O O . CYS A 1 102 ? 6.626 3.594 7.269 1.00 95.69 102 CYS A O 1
ATOM 842 N N . ASN A 1 103 ? 5.836 2.550 5.440 1.00 96.88 103 ASN A N 1
ATOM 843 C CA . ASN A 1 103 ? 4.994 3.675 5.019 1.00 96.88 103 ASN A CA 1
ATOM 844 C C . ASN A 1 103 ? 3.640 3.695 5.744 1.00 96.88 103 ASN A C 1
ATOM 846 O O . ASN A 1 103 ? 3.275 4.710 6.321 1.00 96.88 103 ASN A O 1
ATOM 850 N N . TYR A 1 104 ? 2.905 2.578 5.753 1.00 97.19 104 TYR A N 1
ATOM 851 C CA . TYR A 1 104 ? 1.582 2.497 6.391 1.00 97.19 104 TYR A CA 1
ATOM 852 C C . TYR A 1 104 ? 1.615 1.929 7.819 1.00 97.19 104 TYR A C 1
ATOM 854 O O . TYR A 1 104 ? 0.731 2.232 8.619 1.00 97.19 104 TYR A O 1
ATOM 862 N N . GLY A 1 105 ? 2.608 1.099 8.146 1.00 94.88 105 GLY A N 1
ATOM 863 C CA . GLY A 1 105 ? 2.691 0.387 9.426 1.00 94.88 105 GLY A CA 1
ATOM 864 C C . GLY A 1 105 ? 3.331 1.175 10.564 1.00 94.88 105 GLY A C 1
ATOM 865 O O . GLY A 1 105 ? 3.126 0.819 11.723 1.00 94.88 105 GLY A O 1
ATOM 866 N N . GLY A 1 106 ? 4.055 2.261 10.268 1.00 89.50 106 GLY A N 1
ATOM 867 C CA . GLY A 1 106 ? 4.833 3.010 11.262 1.00 89.50 106 GLY A CA 1
ATOM 868 C C . GLY A 1 106 ? 4.010 3.590 12.422 1.00 89.50 106 GLY A C 1
ATOM 869 O O . GLY A 1 106 ? 4.532 3.754 13.524 1.00 89.50 106 GLY A O 1
ATOM 870 N N . GLU A 1 107 ? 2.719 3.856 12.206 1.00 86.94 107 GLU A N 1
ATOM 871 C CA . GLU A 1 107 ? 1.795 4.359 13.236 1.00 86.94 107 GLU A CA 1
ATOM 872 C C . GLU A 1 107 ? 1.006 3.245 13.952 1.00 86.94 107 GLU A C 1
ATOM 874 O O . GLU A 1 107 ? 0.371 3.484 14.984 1.00 86.94 107 GLU A O 1
ATOM 879 N N . ILE A 1 108 ? 1.030 2.014 13.429 1.00 95.06 108 ILE A N 1
ATOM 880 C CA . ILE A 1 108 ? 0.217 0.904 13.929 1.00 95.06 108 ILE A CA 1
ATOM 881 C C . ILE A 1 108 ?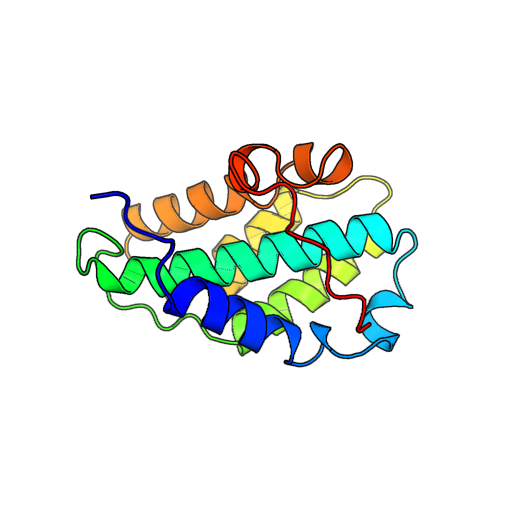 0.960 0.196 15.058 1.00 95.06 108 ILE A C 1
ATOM 883 O O . ILE A 1 108 ? 1.927 -0.532 14.840 1.00 95.06 108 ILE A O 1
ATOM 887 N N . GLN A 1 109 ? 0.482 0.381 16.289 1.00 93.62 109 GLN A N 1
ATOM 888 C CA . GLN A 1 109 ? 1.051 -0.261 17.480 1.00 93.62 109 GLN A CA 1
ATOM 889 C C . GLN A 1 109 ? 0.447 -1.638 17.783 1.00 93.62 109 GLN A C 1
ATOM 891 O O . GLN A 1 109 ? 1.137 -2.488 18.356 1.00 93.62 109 GLN A O 1
ATOM 896 N N . ASP A 1 110 ? -0.807 -1.870 17.393 1.00 95.94 110 ASP A N 1
ATOM 897 C CA . ASP A 1 110 ? -1.503 -3.131 17.626 1.00 95.94 110 ASP A CA 1
ATOM 898 C C . ASP A 1 110 ? -1.040 -4.217 16.643 1.00 95.94 110 ASP A C 1
ATOM 900 O O . ASP A 1 110 ? -0.922 -3.992 15.440 1.00 95.94 110 ASP A O 1
ATOM 904 N N . GLU A 1 111 ? -0.742 -5.408 17.160 1.00 95.69 111 GLU A N 1
ATOM 905 C CA . GLU A 1 111 ? -0.198 -6.508 16.359 1.00 95.69 111 GLU A CA 1
ATOM 906 C C . GLU A 1 111 ? -1.227 -7.111 15.395 1.00 95.69 111 GLU A C 1
ATOM 908 O O . GLU A 1 111 ? -0.865 -7.493 14.283 1.00 95.69 111 GLU A O 1
ATOM 913 N N . LEU A 1 112 ? -2.506 -7.154 15.783 1.00 95.94 112 LEU A N 1
ATOM 914 C CA . LEU A 1 112 ? -3.564 -7.682 14.923 1.00 95.94 112 LEU A CA 1
ATOM 915 C C . LEU A 1 112 ? -3.876 -6.709 13.787 1.00 95.94 112 LEU A C 1
ATOM 917 O O . LEU A 1 112 ? -4.060 -7.153 12.655 1.00 95.94 112 LEU A O 1
ATOM 921 N N . ASP A 1 113 ? -3.871 -5.402 14.056 1.00 97.31 113 ASP A N 1
ATOM 922 C CA . ASP A 1 113 ? -4.009 -4.395 13.000 1.00 97.31 113 ASP A CA 1
ATOM 923 C C . ASP A 1 113 ? -2.792 -4.396 12.054 1.00 97.31 113 ASP A C 1
ATOM 925 O O . ASP A 1 113 ? -2.971 -4.303 10.838 1.00 97.31 113 ASP A O 1
ATOM 929 N N . ARG A 1 114 ? -1.560 -4.600 12.555 1.00 96.62 114 ARG A N 1
ATOM 930 C CA . ARG A 1 114 ? -0.377 -4.792 11.684 1.00 96.62 114 ARG A CA 1
ATOM 931 C C . ARG A 1 114 ? -0.527 -6.026 10.795 1.00 96.62 114 ARG A C 1
ATOM 933 O O . ARG A 1 114 ? -0.317 -5.946 9.584 1.00 96.62 114 ARG A O 1
ATOM 940 N N . LEU A 1 115 ? -0.945 -7.154 11.376 1.00 96.44 115 LEU A N 1
ATOM 941 C CA . LEU A 1 115 ? -1.184 -8.389 10.629 1.00 96.44 115 LEU A CA 1
ATOM 942 C C . LEU A 1 115 ? -2.273 -8.197 9.568 1.00 96.44 115 LEU A C 1
ATOM 944 O O . LEU A 1 115 ? -2.121 -8.662 8.439 1.00 96.44 115 LEU A O 1
ATOM 948 N N . LEU A 1 116 ? -3.350 -7.490 9.908 1.00 96.94 116 LEU A N 1
ATOM 949 C CA . LEU A 1 116 ? -4.429 -7.165 8.983 1.00 96.94 116 LEU A CA 1
ATOM 950 C C . LEU A 1 116 ? -3.926 -6.312 7.812 1.00 96.94 116 LEU A C 1
ATOM 952 O O . LEU A 1 116 ? -4.212 -6.647 6.663 1.00 96.94 116 LEU A O 1
ATOM 956 N N . LEU A 1 117 ? -3.181 -5.236 8.088 1.00 97.94 117 LEU A N 1
ATOM 957 C CA . LEU A 1 117 ? -2.605 -4.369 7.057 1.00 97.94 117 LEU A CA 1
ATOM 958 C C . LEU A 1 117 ? -1.717 -5.175 6.100 1.00 97.94 117 LEU A C 1
ATOM 960 O O . LEU A 1 117 ? -1.896 -5.093 4.885 1.00 97.94 117 LEU A O 1
ATOM 964 N N . SER A 1 118 ? -0.807 -5.981 6.653 1.00 97.06 118 SER A N 1
ATOM 965 C CA . SER A 1 118 ? 0.121 -6.819 5.888 1.00 97.06 118 SER A CA 1
ATOM 966 C C . SER A 1 118 ? -0.608 -7.877 5.054 1.00 97.06 118 SER A C 1
ATOM 968 O O . SER A 1 118 ? -0.314 -8.048 3.869 1.00 97.06 118 SER A O 1
ATOM 970 N N . THR A 1 119 ? -1.627 -8.525 5.630 1.00 96.62 119 THR A N 1
ATOM 971 C CA . THR A 1 119 ? -2.458 -9.515 4.926 1.00 96.62 119 THR A CA 1
ATOM 972 C C . THR A 1 119 ? -3.179 -8.873 3.747 1.00 96.62 119 THR A C 1
ATOM 974 O O . THR A 1 119 ? -3.049 -9.357 2.625 1.00 96.62 119 THR A O 1
ATOM 977 N N . LEU A 1 120 ? -3.859 -7.741 3.969 1.00 96.69 120 LEU A N 1
ATOM 978 C CA . LEU A 1 120 ? -4.526 -7.005 2.895 1.00 96.69 120 LEU A CA 1
ATOM 979 C C . LEU A 1 120 ? -3.523 -6.618 1.808 1.00 96.69 120 LEU A C 1
ATOM 981 O O . LEU A 1 120 ? -3.743 -6.923 0.644 1.00 96.69 120 LEU A O 1
ATOM 985 N N . LEU A 1 121 ? -2.395 -6.006 2.175 1.00 97.62 121 LEU A N 1
ATOM 986 C CA . LEU A 1 121 ? -1.371 -5.596 1.216 1.00 97.62 121 LEU A CA 1
ATOM 987 C C . LEU A 1 121 ? -0.850 -6.777 0.384 1.00 97.62 121 LEU A C 1
ATOM 989 O O . LEU A 1 121 ? -0.583 -6.613 -0.805 1.00 97.62 121 LEU A O 1
ATOM 993 N N . SER A 1 122 ? -0.728 -7.963 0.984 1.00 95.62 122 SER A N 1
ATOM 994 C CA . SER A 1 122 ? -0.283 -9.169 0.284 1.00 95.62 122 SER A CA 1
ATOM 995 C C . SER A 1 122 ? -1.255 -9.659 -0.787 1.00 95.62 122 SER A C 1
ATOM 997 O O . SER A 1 122 ? -0.802 -10.240 -1.770 1.00 95.62 122 SER A O 1
ATOM 999 N N . ASP A 1 123 ? -2.551 -9.373 -0.644 1.00 93.25 123 ASP A N 1
ATOM 1000 C CA . ASP A 1 123 ? -3.545 -9.688 -1.671 1.00 93.25 123 ASP A CA 1
ATOM 1001 C C . ASP A 1 123 ? -3.410 -8.743 -2.875 1.00 93.25 123 ASP A C 1
ATOM 1003 O O . ASP A 1 123 ? -3.568 -9.174 -4.018 1.00 93.25 123 ASP A O 1
ATOM 1007 N N . PHE A 1 124 ? -3.065 -7.472 -2.633 1.00 94.25 124 PHE A N 1
ATOM 1008 C CA . PHE A 1 124 ? -2.907 -6.445 -3.673 1.00 94.25 124 PHE A CA 1
ATOM 1009 C C . PHE A 1 124 ? -1.541 -6.499 -4.380 1.00 94.25 124 PHE A C 1
ATOM 1011 O O . PHE A 1 124 ? -1.447 -6.307 -5.594 1.00 94.25 124 PHE A O 1
ATOM 1018 N N . ILE A 1 125 ? -0.466 -6.772 -3.642 1.00 95.00 125 ILE A N 1
ATOM 1019 C CA . ILE A 1 125 ? 0.907 -6.824 -4.159 1.00 95.00 125 ILE A CA 1
ATOM 1020 C C . ILE A 1 125 ? 1.378 -8.280 -4.159 1.00 95.00 125 ILE A C 1
ATOM 1022 O O . ILE A 1 125 ? 2.059 -8.745 -3.244 1.00 95.00 125 ILE A O 1
ATOM 1026 N N . CYS A 1 126 ? 0.999 -9.010 -5.207 1.00 92.81 126 CYS A N 1
ATOM 1027 C CA . CYS A 1 126 ? 1.341 -10.417 -5.397 1.00 92.81 126 CYS A CA 1
ATOM 1028 C C . CYS A 1 126 ? 1.672 -10.732 -6.865 1.00 92.81 126 CYS A C 1
ATOM 1030 O O . CYS A 1 126 ? 1.243 -9.991 -7.748 1.00 92.81 126 CYS A O 1
ATOM 1032 N N . PRO A 1 127 ? 2.346 -11.863 -7.160 1.00 93.00 127 PRO A N 1
ATOM 1033 C CA . PRO A 1 127 ? 2.729 -12.236 -8.528 1.00 93.00 127 PRO A CA 1
ATOM 1034 C C . PRO A 1 127 ? 1.592 -12.241 -9.558 1.00 93.00 127 PRO A C 1
ATOM 1036 O O . PRO A 1 127 ? 1.829 -12.030 -10.745 1.00 93.00 127 PRO A O 1
ATOM 1039 N N . LYS A 1 128 ? 0.338 -12.438 -9.125 1.00 89.31 128 LYS A N 1
ATOM 1040 C CA . LYS A 1 128 ? -0.827 -12.441 -10.024 1.00 89.31 128 LYS A CA 1
ATOM 1041 C C . LYS A 1 128 ? -1.010 -11.116 -10.773 1.00 89.31 128 LYS A C 1
ATOM 1043 O O . LYS A 1 128 ? -1.510 -11.142 -11.895 1.00 89.31 128 LYS A O 1
ATOM 1048 N N . ILE A 1 129 ? -0.579 -9.991 -10.191 1.00 88.38 129 ILE A N 1
ATOM 1049 C CA . ILE A 1 129 ? -0.714 -8.650 -10.785 1.00 88.38 129 ILE A CA 1
ATOM 1050 C C . ILE A 1 129 ? 0.004 -8.518 -12.137 1.00 88.38 129 ILE A C 1
ATOM 1052 O O . ILE A 1 129 ? -0.408 -7.740 -13.000 1.00 88.38 129 ILE A O 1
ATOM 1056 N N . GLU A 1 130 ? 1.060 -9.302 -12.353 1.00 88.00 130 GLU A N 1
ATOM 1057 C CA . GLU A 1 130 ? 1.858 -9.265 -13.583 1.00 88.00 130 GLU A CA 1
ATOM 1058 C C . GLU A 1 130 ? 1.203 -10.046 -14.718 1.00 88.00 130 GLU A C 1
ATOM 1060 O O . GLU A 1 130 ? 1.379 -9.719 -15.889 1.00 88.00 130 GLU A O 1
ATOM 1065 N N . VAL A 1 131 ? 0.385 -11.043 -14.381 1.00 84.25 131 VAL A N 1
ATOM 1066 C CA . VAL A 1 131 ? -0.259 -11.919 -15.363 1.00 84.25 131 VAL A CA 1
ATOM 1067 C C . VAL A 1 131 ? -1.616 -11.351 -15.764 1.00 84.25 131 VAL A C 1
ATOM 1069 O O . VAL A 1 131 ? -1.886 -11.174 -16.951 1.00 84.25 131 VAL A O 1
ATOM 1072 N N . GLU A 1 132 ? -2.434 -10.954 -14.791 1.00 73.62 132 GLU A N 1
ATOM 1073 C CA . GLU A 1 132 ? -3.811 -10.513 -15.016 1.00 73.62 132 GLU A CA 1
ATOM 1074 C C . GLU A 1 132 ? -4.130 -9.241 -14.228 1.00 73.62 132 GLU A C 1
ATOM 1076 O O . GLU A 1 132 ? -3.603 -8.989 -13.144 1.00 73.62 132 GLU A O 1
ATOM 1081 N N . PHE A 1 133 ? -5.028 -8.422 -14.776 1.00 65.81 133 PHE A N 1
ATOM 1082 C CA . PHE A 1 133 ? -5.607 -7.319 -14.020 1.00 65.81 133 PHE A CA 1
ATOM 1083 C C . PHE A 1 133 ? -6.550 -7.922 -12.976 1.00 65.81 133 PHE A C 1
ATOM 1085 O O . PHE A 1 133 ? -7.527 -8.546 -13.374 1.00 65.81 133 PHE A O 1
ATOM 1092 N N . HIS A 1 134 ? -6.218 -7.783 -11.685 1.00 60.53 134 HIS A N 1
ATOM 1093 C CA . HIS A 1 134 ? -6.931 -8.331 -10.516 1.00 60.53 134 HIS A CA 1
ATOM 1094 C C . HIS A 1 134 ? -8.260 -9.063 -10.842 1.00 60.53 134 HIS A C 1
ATOM 1096 O O . HIS A 1 134 ? -9.311 -8.411 -10.930 1.00 60.53 134 HIS A O 1
ATOM 1102 N N . PRO A 1 135 ? -8.245 -10.401 -11.006 1.00 44.12 135 PRO A N 1
ATOM 1103 C CA . PRO A 1 135 ? -9.440 -11.152 -11.402 1.00 44.12 135 PRO A CA 1
ATOM 1104 C C . PRO A 1 135 ? -10.571 -11.016 -10.368 1.00 44.12 135 PRO A C 1
ATOM 1106 O O . PRO A 1 135 ? -11.723 -10.784 -10.727 1.00 44.12 135 PRO A O 1
ATOM 1109 N N . ASP A 1 136 ? -10.229 -10.992 -9.079 1.00 49.28 136 ASP A N 1
ATOM 1110 C CA . ASP A 1 136 ? -11.209 -11.011 -7.981 1.00 49.28 136 ASP A CA 1
ATOM 1111 C C . ASP A 1 136 ? -11.845 -9.638 -7.675 1.00 49.28 136 ASP A C 1
ATOM 1113 O O . ASP A 1 136 ? -12.809 -9.540 -6.918 1.00 49.28 136 ASP A O 1
ATOM 1117 N N . LEU A 1 137 ? -11.322 -8.553 -8.257 1.00 46.56 137 LEU A N 1
ATOM 1118 C CA . LEU A 1 137 ? -11.841 -7.189 -8.063 1.00 46.56 137 LEU A CA 1
ATOM 1119 C C . LEU A 1 137 ? -12.733 -6.727 -9.221 1.00 46.56 137 LEU A C 1
ATOM 1121 O O . LEU A 1 137 ? -13.306 -5.636 -9.175 1.00 46.56 137 LEU A O 1
ATOM 1125 N N . THR A 1 138 ? -12.837 -7.555 -10.260 1.00 43.84 138 THR A N 1
ATOM 1126 C CA . THR A 1 138 ? -13.594 -7.281 -11.485 1.00 43.84 138 THR A CA 1
ATOM 1127 C C . THR A 1 138 ? -14.743 -8.262 -11.715 1.00 43.84 138 THR A C 1
ATOM 1129 O O . THR A 1 138 ? -15.529 -8.046 -12.644 1.00 43.84 138 THR A O 1
ATOM 1132 N N . GLU A 1 139 ? -14.924 -9.275 -10.854 1.00 35.66 139 GLU A N 1
ATOM 1133 C CA . GLU A 1 139 ? -16.108 -10.139 -10.897 1.00 35.66 139 GLU A CA 1
ATOM 1134 C C . GLU A 1 139 ? -17.387 -9.296 -10.731 1.00 35.66 139 GLU A C 1
ATOM 1136 O O . GLU A 1 139 ? -17.730 -8.808 -9.655 1.00 35.66 139 GLU A O 1
ATOM 1141 N N . GLY A 1 140 ? -18.089 -9.087 -11.849 1.00 44.03 140 GLY A N 1
ATOM 1142 C CA . GLY A 1 140 ? -19.339 -8.326 -11.923 1.00 44.03 140 GLY A CA 1
ATOM 1143 C C . GLY A 1 140 ? -19.256 -6.960 -12.613 1.00 44.03 140 GLY A C 1
ATOM 1144 O O . GLY A 1 140 ? -20.300 -6.351 -12.848 1.00 44.03 140 GLY A O 1
ATOM 1145 N N . SER A 1 141 ? -18.074 -6.479 -13.008 1.00 41.22 141 SER A N 1
ATOM 1146 C CA . SER A 1 141 ? -17.973 -5.276 -13.843 1.00 41.22 141 SER A CA 1
ATOM 1147 C C . SER A 1 141 ? -16.858 -5.398 -14.872 1.00 41.22 141 SER A C 1
ATOM 1149 O O . SER A 1 141 ? -15.696 -5.096 -14.608 1.00 41.22 141 SER A O 1
ATOM 1151 N N . SER A 1 142 ? -17.254 -5.744 -16.089 1.00 34.69 142 SER A N 1
ATOM 1152 C CA . SER A 1 142 ? -16.461 -5.722 -17.322 1.00 34.69 142 SER A CA 1
ATOM 1153 C C . SER A 1 142 ? -16.002 -4.311 -17.756 1.00 34.69 142 SER A C 1
ATOM 1155 O O . SER A 1 142 ? -15.878 -4.048 -18.949 1.00 34.69 142 SER A O 1
ATOM 1157 N N . SER A 1 143 ? -15.817 -3.367 -16.823 1.00 41.00 143 SER A N 1
ATOM 1158 C CA . SER A 1 143 ? -15.728 -1.933 -17.143 1.00 41.00 143 SER A CA 1
ATOM 1159 C C . SER A 1 143 ? -14.797 -1.110 -16.242 1.00 41.00 143 SER A C 1
ATOM 1161 O O . SER A 1 143 ? -14.947 0.112 -16.197 1.00 41.00 143 SER A O 1
ATOM 1163 N N . PHE A 1 144 ? -13.847 -1.714 -15.521 1.00 43.84 144 PHE A N 1
ATOM 1164 C CA . PHE A 1 144 ? -12.746 -0.936 -14.937 1.00 43.84 144 PHE A CA 1
ATOM 1165 C C . PHE A 1 144 ? -11.645 -0.777 -15.985 1.00 43.84 144 PHE A C 1
ATOM 1167 O O . PHE A 1 144 ? -10.726 -1.581 -16.081 1.00 43.84 144 PHE A O 1
ATOM 1174 N N . TYR A 1 145 ? -11.779 0.258 -16.809 1.00 48.78 145 TYR A N 1
ATOM 1175 C CA . TYR A 1 145 ? -10.694 0.704 -17.674 1.00 48.78 145 TYR A CA 1
ATOM 1176 C C . TYR A 1 145 ? -9.725 1.537 -16.837 1.00 48.78 145 TYR A C 1
ATOM 1178 O O . TYR A 1 145 ? -10.157 2.418 -16.087 1.00 48.78 145 TYR A O 1
ATOM 1186 N N . LEU A 1 146 ? -8.422 1.280 -16.982 1.00 50.28 146 LEU A N 1
ATOM 1187 C CA . LEU A 1 146 ? -7.401 2.237 -16.564 1.00 50.28 146 LEU A CA 1
ATOM 1188 C C . LEU A 1 146 ? -7.749 3.591 -17.209 1.00 50.28 146 LEU A C 1
ATOM 1190 O O . LEU A 1 146 ? -7.968 3.628 -18.425 1.00 50.28 146 LEU A O 1
ATOM 1194 N N . PRO A 1 147 ? -7.863 4.687 -16.436 1.00 43.19 147 PRO A N 1
ATOM 1195 C CA . PRO A 1 147 ? -8.094 6.001 -17.008 1.00 43.19 147 PRO A CA 1
ATOM 1196 C C . PRO A 1 147 ? -7.027 6.279 -18.064 1.00 43.19 147 PRO A C 1
ATOM 1198 O O . PRO A 1 147 ? -5.836 6.135 -17.808 1.00 43.19 147 PRO A O 1
ATOM 1201 N N . VAL A 1 148 ? -7.458 6.679 -19.259 1.00 46.75 148 VAL A N 1
ATOM 1202 C CA . VAL A 1 148 ? -6.555 6.989 -20.381 1.00 46.75 148 VAL A CA 1
ATOM 1203 C C . VAL A 1 148 ? -5.704 8.241 -20.113 1.00 46.75 148 VAL A C 1
ATOM 1205 O O . VAL A 1 148 ? -4.803 8.545 -20.884 1.00 46.75 148 VAL A O 1
ATOM 1208 N N . GLY A 1 149 ? -5.999 8.972 -19.032 1.00 43.00 149 GLY A N 1
ATOM 1209 C CA . GLY A 1 149 ? -5.255 10.140 -18.579 1.00 43.00 149 GLY A CA 1
ATOM 1210 C C . GLY A 1 149 ? -4.024 9.746 -17.774 1.00 43.00 149 GLY A C 1
ATOM 1211 O O . GLY A 1 149 ? -4.067 9.743 -16.548 1.00 43.00 149 GLY A O 1
ATOM 1212 N N . GLY A 1 150 ? -2.960 9.413 -18.498 1.00 39.16 150 GLY A N 1
ATOM 1213 C CA . GLY A 1 150 ? -1.572 9.594 -18.096 1.00 39.16 150 GLY A CA 1
ATOM 1214 C C . GLY A 1 150 ? -0.914 10.398 -19.193 1.00 39.16 150 GLY A C 1
ATOM 1215 O O . GLY A 1 150 ? -0.813 9.865 -20.318 1.00 39.16 150 GLY A O 1
#

Sequence (150 aa):
MVKQPSSTLKRILLQSFNSGPIAETSFYASNRDKDILRRYVFSLCFFHAVIIERRKFGPIGWKEYYTFSEADLHLSLKQMDELLNNANETPFEAIRYLIGECNYGGEIQDELDRLLLSTLLSDFICPKIEVEFHPDLTEGSSSFYLPVGG

Secondary structure (DSSP, 8-state):
---PPPHHHHHHHHHHHTSTTTT-GGGGTS-S-HHHHHHHHHHHHHHHHHHHHHGGGGGGT-SS-----HHHHHHHHHHHHHHHHH-SS--HHHHHHIIIIIISSTT---HHHHHHHHHHHHHHSSTHHHHSS-GGGTTT-TT-PPPS--

Foldseek 3Di:
DPDDDDPQLVVQLVVLCCDPPNLPPVLLVLAPDSVLLLLLLSLLSNLLSQLVVLCVVPCVSPVDDFDRDSVLSNVLSNVLRVQNNPDPDRPLVVSLCCSLCPRRNVPPPDPVRSVVSSVSVPLSRDPVSNVDRNPPVCVPPPDPDRPPRD

InterPro domains:
  IPR026983 Dynein heavy chain [PTHR22878] (2-135)
  IPR041658 Dynein heavy chain, AAA lid domain [PF18198] (38-130)
  IPR042219 Dynein heavy chain, AAA lid domain superfamily [G3DSA:1.10.8.720] (13-144)

pLDDT: mean 83.7, std 18.25, range [33.59, 98.06]

Organism: Ladona fulva (NCBI:txid123851)